Protein AF-A0A8J3VYI3-F1 (afdb_monomer_lite)

Organism: NCBI:txid795644

Structure (mmCIF, N/CA/C/O backbone):
data_AF-A0A8J3VYI3-F1
#
_entry.id   AF-A0A8J3VYI3-F1
#
loop_
_atom_site.group_PDB
_atom_site.id
_atom_site.type_symbol
_atom_site.label_atom_id
_atom_site.label_alt_id
_atom_site.label_comp_id
_atom_site.label_asym_id
_atom_site.label_entity_id
_atom_site.label_seq_id
_atom_site.pdbx_PDB_ins_code
_atom_site.Cartn_x
_atom_site.Cartn_y
_atom_site.Cartn_z
_atom_site.occupancy
_atom_site.B_iso_or_equiv
_atom_site.auth_seq_id
_atom_site.auth_comp_id
_atom_site.auth_asym_id
_atom_site.auth_atom_id
_atom_site.pdbx_PDB_model_num
ATOM 1 N N . MET A 1 1 ? 14.417 -2.005 0.233 1.00 63.94 1 MET A N 1
ATOM 2 C CA . MET A 1 1 ? 13.240 -2.747 0.741 1.00 63.94 1 MET A CA 1
ATOM 3 C C . MET A 1 1 ? 12.642 -3.539 -0.411 1.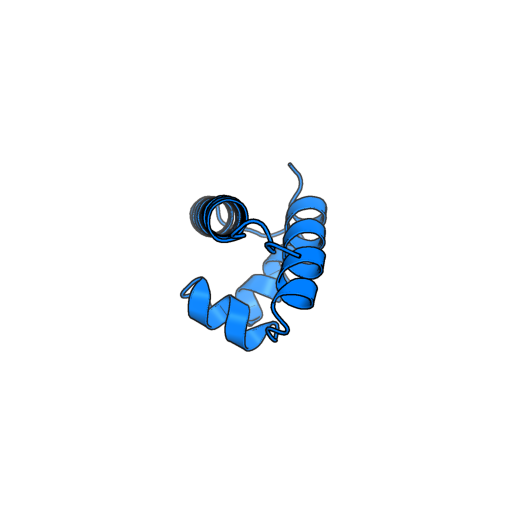00 63.94 1 MET A C 1
ATOM 5 O O . MET A 1 1 ? 12.372 -2.937 -1.442 1.00 63.94 1 MET A O 1
ATOM 9 N N . THR A 1 2 ? 12.536 -4.864 -0.288 1.00 82.81 2 THR A N 1
ATOM 10 C CA . THR A 1 2 ? 12.007 -5.738 -1.352 1.00 82.81 2 THR A CA 1
ATOM 11 C C . THR A 1 2 ? 10.478 -5.623 -1.458 1.00 82.81 2 THR A C 1
ATOM 13 O O . THR A 1 2 ? 9.841 -5.260 -0.464 1.00 82.81 2 THR A O 1
ATOM 16 N N . PRO A 1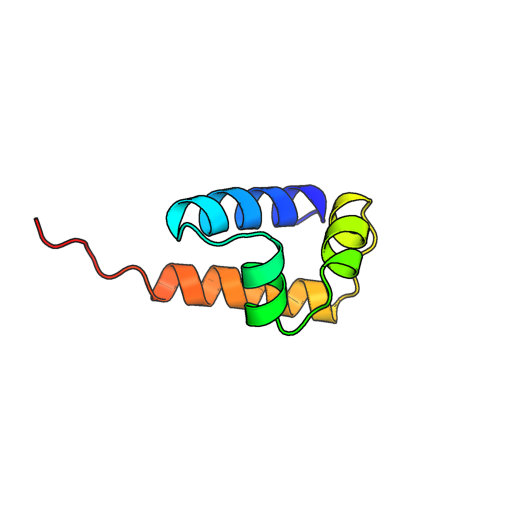 3 ? 9.867 -5.963 -2.612 1.00 80.56 3 PRO A N 1
ATOM 17 C CA . PRO A 1 3 ? 8.409 -5.922 -2.795 1.00 80.56 3 PRO A CA 1
ATOM 18 C C . PRO A 1 3 ? 7.661 -6.763 -1.753 1.00 80.56 3 PRO A C 1
ATOM 20 O O . PRO A 1 3 ? 6.659 -6.332 -1.197 1.00 80.56 3 PRO A O 1
ATOM 23 N N . GLN A 1 4 ? 8.217 -7.925 -1.404 1.00 83.38 4 GLN A N 1
ATOM 24 C CA . GLN A 1 4 ? 7.659 -8.831 -0.397 1.00 83.38 4 GLN A CA 1
ATOM 25 C C . GLN A 1 4 ? 7.671 -8.216 1.010 1.00 83.38 4 GLN A C 1
ATOM 27 O O . GLN A 1 4 ? 6.684 -8.309 1.734 1.00 83.38 4 GLN A O 1
ATOM 32 N N . ARG A 1 5 ? 8.762 -7.534 1.399 1.00 85.88 5 ARG A N 1
ATOM 33 C CA . ARG A 1 5 ? 8.825 -6.832 2.694 1.00 85.88 5 ARG A CA 1
ATOM 34 C C . ARG A 1 5 ? 7.859 -5.651 2.752 1.00 85.88 5 ARG A C 1
ATOM 36 O O . ARG A 1 5 ? 7.254 -5.431 3.796 1.00 85.88 5 ARG A O 1
ATOM 43 N N . LEU A 1 6 ? 7.690 -4.930 1.643 1.00 84.31 6 LEU A N 1
ATOM 44 C CA . LEU A 1 6 ? 6.698 -3.858 1.524 1.00 84.31 6 LEU A CA 1
ATOM 45 C C . LEU A 1 6 ? 5.276 -4.383 1.667 1.00 84.31 6 LEU A C 1
ATOM 47 O O . LEU A 1 6 ? 4.513 -3.858 2.472 1.00 84.31 6 LEU A O 1
ATOM 51 N N . HIS A 1 7 ? 4.962 -5.471 0.972 1.00 84.94 7 HIS A N 1
ATOM 52 C CA . HIS A 1 7 ? 3.669 -6.126 1.071 1.00 84.94 7 HIS A CA 1
ATOM 53 C C . HIS A 1 7 ? 3.377 -6.625 2.496 1.00 84.94 7 HIS A C 1
ATOM 55 O O . HIS A 1 7 ? 2.270 -6.436 2.994 1.00 84.94 7 HIS A O 1
ATOM 61 N N . SER A 1 8 ? 4.353 -7.218 3.192 1.00 87.31 8 SER A N 1
ATOM 62 C CA . SER A 1 8 ? 4.168 -7.643 4.589 1.00 87.31 8 SER A CA 1
ATOM 63 C C . SER A 1 8 ? 3.938 -6.472 5.546 1.00 87.31 8 SER A C 1
ATOM 65 O O . SER A 1 8 ? 3.060 -6.569 6.401 1.00 87.31 8 SER A O 1
ATOM 67 N N . ALA A 1 9 ? 4.673 -5.365 5.390 1.00 88.31 9 ALA A N 1
ATOM 68 C CA . ALA A 1 9 ? 4.472 -4.160 6.199 1.00 88.31 9 ALA A CA 1
ATOM 69 C C . ALA A 1 9 ? 3.076 -3.554 5.971 1.00 88.31 9 ALA A C 1
ATOM 71 O O . ALA A 1 9 ? 2.358 -3.281 6.932 1.00 88.31 9 ALA A O 1
ATOM 72 N N . LEU A 1 10 ? 2.655 -3.441 4.705 1.00 85.69 10 LEU A N 1
ATOM 73 C CA . LEU A 1 10 ? 1.295 -3.039 4.338 1.00 85.69 10 LEU A CA 1
ATOM 74 C C . LEU A 1 10 ? 0.248 -3.983 4.925 1.00 85.69 10 LEU A C 1
ATOM 76 O O . LEU A 1 10 ? -0.742 -3.517 5.467 1.00 85.69 10 LEU A O 1
ATOM 80 N N . ASN A 1 11 ? 0.458 -5.301 4.870 1.00 87.69 11 ASN A N 1
ATOM 81 C CA . ASN A 1 11 ? -0.510 -6.267 5.386 1.00 87.69 11 ASN A CA 1
ATOM 82 C C . ASN A 1 11 ? -0.698 -6.160 6.904 1.00 87.69 11 ASN A C 1
ATOM 84 O O . ASN A 1 11 ? -1.832 -6.215 7.380 1.00 87.69 11 ASN A O 1
ATOM 88 N N . ALA A 1 12 ? 0.399 -6.012 7.655 1.00 88.69 12 ALA A N 1
ATOM 89 C CA . ALA A 1 12 ? 0.336 -5.801 9.097 1.00 88.69 12 ALA A CA 1
ATOM 90 C C . ALA A 1 12 ? -0.479 -4.543 9.406 1.00 88.69 12 ALA A C 1
ATOM 92 O O . ALA A 1 12 ? -1.423 -4.591 10.189 1.00 88.69 12 ALA A O 1
ATOM 93 N N . ARG A 1 13 ? -0.188 -3.450 8.697 1.00 86.50 13 ARG A N 1
ATOM 94 C CA . ARG A 1 13 ? -0.818 -2.166 8.965 1.00 86.50 13 ARG A CA 1
ATOM 95 C C . ARG A 1 13 ? -2.276 -2.078 8.532 1.00 86.50 13 ARG A C 1
ATOM 97 O O . ARG A 1 13 ? -3.135 -1.627 9.282 1.00 86.50 13 ARG A O 1
ATOM 104 N N . ARG A 1 14 ? -2.573 -2.612 7.350 1.00 88.25 14 ARG A N 1
ATOM 105 C CA . ARG A 1 14 ? -3.931 -2.807 6.842 1.00 88.25 14 ARG A CA 1
ATOM 106 C C . ARG A 1 14 ? -4.792 -3.564 7.857 1.00 88.25 14 ARG A C 1
ATOM 108 O O . ARG A 1 14 ? -5.941 -3.186 8.062 1.00 88.25 14 ARG A O 1
ATOM 115 N N . ARG A 1 15 ? -4.247 -4.614 8.494 1.00 86.19 15 ARG A N 1
ATOM 116 C CA . ARG A 1 15 ? -4.946 -5.368 9.550 1.00 86.19 15 ARG A CA 1
ATOM 117 C C . ARG A 1 15 ? -5.233 -4.519 10.782 1.00 86.19 15 ARG A C 1
ATOM 119 O O . ARG A 1 15 ? -6.337 -4.621 11.299 1.00 86.19 15 ARG A O 1
ATOM 126 N N . GLU A 1 16 ? -4.293 -3.686 11.220 1.00 85.06 16 GLU A N 1
ATOM 127 C CA . GLU A 1 16 ? -4.520 -2.781 12.357 1.00 85.06 16 GLU A CA 1
ATOM 128 C C . GLU A 1 16 ? -5.630 -1.760 12.083 1.00 85.06 16 GLU A C 1
ATOM 130 O O . GLU A 1 16 ? -6.415 -1.458 12.977 1.00 85.06 16 GLU A O 1
ATOM 135 N N . ARG A 1 17 ? -5.750 -1.285 10.838 1.00 82.06 17 ARG A N 1
ATOM 136 C CA . ARG A 1 17 ? -6.857 -0.414 10.411 1.00 82.06 17 ARG A CA 1
ATOM 137 C C . ARG A 1 17 ? -8.157 -1.150 10.074 1.00 82.06 17 ARG A C 1
ATOM 139 O O . ARG A 1 17 ? -9.150 -0.501 9.768 1.00 82.06 17 ARG A O 1
ATOM 146 N N . GLY A 1 18 ? -8.166 -2.484 10.065 1.00 86.81 18 GLY A N 1
ATOM 147 C CA . GLY A 1 18 ? -9.327 -3.271 9.631 1.00 86.81 18 GLY A CA 1
ATOM 148 C C . GLY A 1 18 ? -9.682 -3.113 8.145 1.00 86.81 18 GLY A C 1
ATOM 149 O O . GLY A 1 18 ? -10.785 -3.469 7.738 1.00 86.81 18 GLY A O 1
ATOM 150 N N . LEU A 1 19 ? -8.766 -2.599 7.317 1.00 85.88 19 LEU A N 1
ATOM 151 C CA . LEU A 1 19 ? -8.998 -2.386 5.887 1.00 85.88 19 LEU A CA 1
ATOM 152 C C . LEU A 1 19 ? -8.926 -3.706 5.114 1.00 85.88 19 LEU A C 1
ATOM 154 O O . LEU A 1 19 ? -8.178 -4.616 5.470 1.00 85.88 19 LEU A O 1
ATOM 158 N N . THR A 1 20 ? -9.654 -3.826 4.008 1.00 88.56 20 THR A N 1
ATOM 159 C CA . THR A 1 20 ? -9.468 -4.919 3.038 1.00 88.56 20 THR A CA 1
ATOM 160 C C . THR A 1 20 ? -8.360 -4.566 2.045 1.00 88.56 20 THR A C 1
ATOM 162 O O . THR A 1 20 ? -7.911 -3.423 1.978 1.00 88.56 20 THR A O 1
ATOM 165 N N . TRP A 1 21 ? -7.859 -5.547 1.288 1.00 85.12 21 TRP A N 1
ATOM 166 C CA . TRP A 1 21 ? -6.880 -5.263 0.229 1.00 85.12 21 TRP A CA 1
ATOM 167 C C . TRP A 1 21 ? -7.449 -4.342 -0.849 1.00 85.12 21 TRP A C 1
ATOM 169 O O . TRP A 1 21 ? -6.717 -3.518 -1.378 1.00 85.12 21 TRP A O 1
ATOM 179 N N . ASP A 1 22 ? -8.746 -4.459 -1.119 1.00 85.56 22 ASP A N 1
ATOM 180 C CA . ASP A 1 22 ? -9.464 -3.589 -2.044 1.00 85.56 22 ASP A CA 1
ATOM 181 C C . ASP A 1 22 ? -9.580 -2.157 -1.503 1.00 85.56 22 ASP A C 1
ATOM 183 O O . ASP A 1 22 ? -9.212 -1.211 -2.190 1.00 85.56 22 ASP A O 1
ATOM 187 N N . GLY A 1 23 ? -9.936 -1.999 -0.221 1.00 87.25 23 GLY A N 1
ATOM 188 C CA . GLY A 1 23 ? -9.945 -0.690 0.437 1.00 87.25 23 GLY A CA 1
ATOM 189 C C . GLY A 1 23 ? -8.563 -0.036 0.460 1.00 87.25 23 GLY A C 1
ATOM 190 O O . GLY A 1 23 ? -8.430 1.137 0.142 1.00 87.25 23 GLY A O 1
ATOM 191 N N . LEU A 1 24 ? -7.506 -0.803 0.742 1.00 86.38 24 LEU A N 1
ATOM 192 C CA . LEU A 1 24 ? -6.133 -0.302 0.647 1.00 86.38 24 LEU A CA 1
ATOM 193 C C . LEU A 1 24 ? -5.761 0.096 -0.790 1.00 86.38 24 LEU A C 1
ATOM 195 O O . LEU A 1 24 ? -5.056 1.080 -0.990 1.00 86.38 24 LEU A O 1
ATOM 199 N N . ALA A 1 25 ? -6.207 -0.663 -1.792 1.00 88.44 25 ALA A N 1
ATOM 200 C CA . ALA A 1 25 ? -5.983 -0.328 -3.194 1.00 88.44 25 ALA A CA 1
ATOM 201 C C . ALA A 1 25 ? -6.681 0.992 -3.559 1.00 88.44 25 ALA A C 1
ATOM 203 O O . ALA A 1 25 ? -6.058 1.847 -4.185 1.00 88.44 25 ALA A O 1
ATOM 204 N N . ALA A 1 26 ? -7.916 1.189 -3.091 1.00 86.81 26 ALA A N 1
ATOM 205 C CA . ALA A 1 26 ? -8.664 2.431 -3.252 1.00 86.81 26 ALA A CA 1
ATOM 206 C C . ALA A 1 26 ? -7.958 3.624 -2.584 1.00 86.81 26 ALA A C 1
ATOM 208 O O . ALA A 1 26 ? -7.774 4.652 -3.230 1.00 86.81 26 ALA A O 1
ATOM 209 N N . GLU A 1 27 ? -7.468 3.461 -1.351 1.00 86.44 27 GLU A N 1
ATOM 210 C CA . GLU A 1 27 ? -6.698 4.486 -0.622 1.00 86.44 27 GLU A CA 1
ATOM 211 C C . GLU A 1 27 ? -5.388 4.848 -1.337 1.00 86.44 27 GLU A C 1
ATOM 213 O O . GLU A 1 27 ? -4.980 6.005 -1.399 1.00 86.44 27 GLU A O 1
ATOM 218 N N . LEU A 1 28 ? -4.720 3.849 -1.916 1.00 84.06 28 LEU A N 1
ATOM 219 C CA . LEU A 1 28 ? -3.509 4.037 -2.713 1.00 84.06 28 LEU A CA 1
ATOM 220 C C . LEU A 1 28 ? -3.802 4.570 -4.127 1.00 84.06 28 LEU A C 1
ATOM 222 O O . LEU A 1 28 ? -2.859 4.923 -4.842 1.00 84.06 28 LEU A O 1
ATOM 226 N N . GLY A 1 29 ? -5.069 4.602 -4.551 1.00 85.06 29 GLY A N 1
ATOM 227 C CA . GLY A 1 29 ? -5.485 4.961 -5.907 1.00 85.06 29 GLY A CA 1
ATOM 228 C C . GLY A 1 29 ? -5.001 3.975 -6.976 1.00 85.06 29 GLY A C 1
ATOM 229 O O . GLY A 1 29 ? -4.714 4.377 -8.102 1.00 85.06 29 GLY A O 1
ATOM 230 N N . ILE A 1 30 ? -4.848 2.695 -6.627 1.00 84.12 30 ILE A N 1
ATOM 231 C CA . ILE A 1 30 ? -4.375 1.634 -7.526 1.00 84.12 30 ILE A CA 1
ATOM 232 C C . ILE A 1 30 ? -5.397 0.504 -7.645 1.00 84.12 30 ILE A C 1
ATOM 234 O O . ILE A 1 30 ? -6.230 0.292 -6.772 1.00 84.12 30 ILE A O 1
ATOM 238 N N . CYS A 1 31 ? -5.305 -0.285 -8.714 1.00 82.44 31 CYS A N 1
ATOM 239 C CA . CYS A 1 31 ? -6.139 -1.474 -8.869 1.00 82.44 31 CYS A CA 1
ATOM 240 C C . CYS A 1 31 ? -5.612 -2.645 -8.024 1.00 82.44 31 CYS A C 1
ATOM 242 O O . CYS A 1 3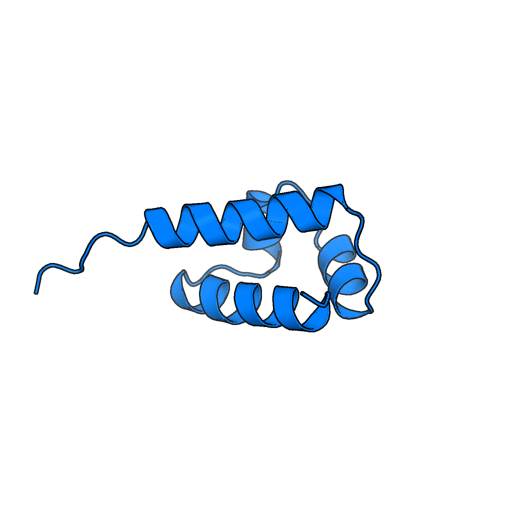1 ? -4.401 -2.868 -7.946 1.00 82.44 31 CYS A O 1
ATOM 244 N N . ALA A 1 32 ? -6.512 -3.478 -7.493 1.00 78.56 32 ALA A N 1
ATOM 245 C CA . ALA A 1 32 ? -6.156 -4.670 -6.715 1.00 78.56 32 ALA A CA 1
ATOM 246 C C . ALA A 1 32 ? -5.243 -5.661 -7.474 1.00 78.56 32 ALA A C 1
ATOM 248 O O . ALA A 1 32 ? -4.392 -6.312 -6.870 1.00 78.56 32 ALA A O 1
ATOM 249 N N . GLY A 1 33 ? -5.334 -5.729 -8.809 1.00 81.19 33 GLY A N 1
ATOM 250 C CA . GLY A 1 33 ? -4.417 -6.534 -9.631 1.00 81.19 33 GLY A CA 1
ATOM 251 C C . GLY A 1 33 ? -2.949 -6.096 -9.523 1.00 81.19 33 GLY A C 1
ATOM 252 O O . GLY A 1 33 ? -2.043 -6.926 -9.589 1.00 81.19 33 GLY A O 1
ATOM 253 N N . LEU A 1 34 ? -2.701 -4.806 -9.269 1.00 77.81 34 LEU A N 1
ATOM 254 C CA . LEU A 1 34 ? -1.358 -4.267 -9.061 1.00 77.81 34 LEU A CA 1
ATOM 255 C C . LEU A 1 34 ? -0.773 -4.697 -7.704 1.00 77.81 34 LEU A C 1
ATOM 257 O O . LEU A 1 34 ? 0.443 -4.838 -7.575 1.00 77.81 34 LEU A O 1
ATOM 261 N N . LEU A 1 35 ? -1.623 -4.977 -6.709 1.00 79.19 35 LEU A N 1
ATOM 262 C CA . LEU A 1 35 ? -1.195 -5.580 -5.443 1.00 79.19 35 LEU A CA 1
ATOM 263 C C . LEU A 1 35 ? -0.770 -7.047 -5.630 1.00 79.19 35 LEU A C 1
ATOM 265 O O . LEU A 1 35 ? 0.231 -7.462 -5.044 1.00 79.19 35 LEU A O 1
ATOM 269 N N . ASP A 1 36 ? -1.450 -7.827 -6.483 1.00 81.94 36 ASP A N 1
ATOM 270 C CA . ASP A 1 36 ? -0.994 -9.194 -6.800 1.00 81.94 36 ASP A CA 1
ATOM 271 C C . ASP A 1 36 ? 0.319 -9.178 -7.601 1.00 81.94 36 ASP A C 1
ATOM 273 O O . ASP A 1 36 ? 1.226 -9.963 -7.317 1.00 81.94 36 ASP A O 1
ATOM 277 N N . ALA A 1 37 ? 0.484 -8.228 -8.529 1.00 81.38 37 ALA A N 1
ATOM 278 C CA . ALA A 1 37 ? 1.761 -7.999 -9.210 1.00 81.38 37 ALA A CA 1
ATOM 279 C C . ALA A 1 37 ? 2.883 -7.644 -8.214 1.00 81.38 37 ALA A C 1
ATOM 281 O O . ALA A 1 37 ? 3.971 -8.226 -8.271 1.00 81.38 37 ALA A O 1
ATOM 282 N N . MET A 1 38 ? 2.595 -6.785 -7.228 1.00 80.38 38 MET A N 1
ATOM 283 C CA . MET A 1 38 ? 3.528 -6.444 -6.151 1.00 80.38 38 MET A CA 1
ATOM 284 C C . MET A 1 38 ? 3.941 -7.678 -5.338 1.00 80.38 38 MET A C 1
ATOM 286 O O . MET A 1 38 ? 5.127 -7.849 -5.044 1.00 80.38 38 MET A O 1
ATOM 290 N N . ARG A 1 39 ? 2.991 -8.569 -5.021 1.00 78.81 39 ARG A N 1
ATOM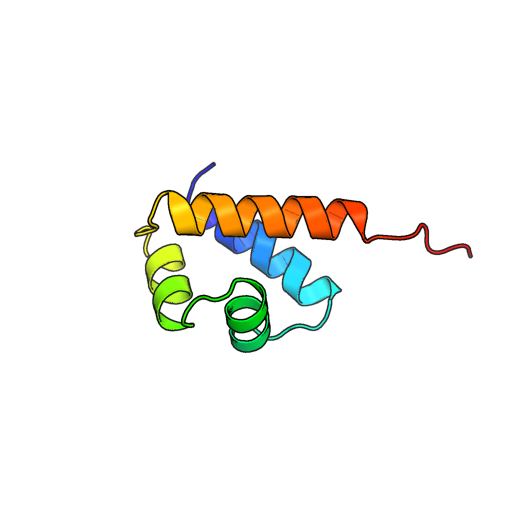 291 C CA . ARG A 1 39 ? 3.257 -9.847 -4.339 1.00 78.81 39 ARG A CA 1
ATOM 292 C C . ARG A 1 39 ? 4.176 -10.755 -5.159 1.00 78.81 39 ARG A C 1
ATOM 294 O O . ARG A 1 39 ? 5.047 -11.407 -4.588 1.00 78.81 39 ARG A O 1
ATOM 301 N N . ARG A 1 40 ? 4.024 -10.763 -6.487 1.00 81.69 40 ARG A N 1
ATOM 302 C CA . ARG A 1 40 ? 4.887 -11.500 -7.433 1.00 81.69 40 ARG A CA 1
ATOM 303 C C . ARG A 1 40 ? 6.264 -10.861 -7.639 1.00 81.69 40 ARG A C 1
ATOM 305 O O . ARG A 1 40 ? 7.126 -11.478 -8.252 1.00 81.69 40 ARG A O 1
ATOM 312 N N . GLY A 1 41 ? 6.488 -9.657 -7.111 1.00 79.56 41 GLY A N 1
ATOM 313 C CA . GLY A 1 41 ? 7.755 -8.933 -7.217 1.00 79.56 41 GLY A CA 1
ATOM 314 C C . GLY A 1 41 ? 7.802 -7.885 -8.330 1.00 79.56 41 GLY A C 1
ATOM 315 O O . GLY A 1 41 ? 8.836 -7.244 -8.500 1.00 79.56 41 GLY A O 1
ATOM 316 N N . VAL A 1 42 ? 6.698 -7.671 -9.050 1.00 76.81 42 VAL A N 1
ATOM 317 C CA . VAL A 1 42 ? 6.581 -6.664 -10.111 1.00 76.81 42 VAL A CA 1
ATOM 318 C C . VAL A 1 42 ? 5.874 -5.438 -9.544 1.00 76.81 42 VAL A C 1
ATOM 320 O O . VAL A 1 42 ? 4.660 -5.428 -9.358 1.00 76.81 42 VAL A O 1
ATOM 323 N N . ILE A 1 43 ? 6.646 -4.399 -9.232 1.00 81.62 43 ILE A N 1
ATOM 324 C CA . ILE A 1 43 ? 6.127 -3.131 -8.714 1.00 81.62 43 ILE A CA 1
ATOM 325 C C . ILE A 1 43 ? 6.783 -1.962 -9.447 1.00 81.62 43 ILE A C 1
ATOM 327 O O . ILE A 1 43 ? 8.009 -1.851 -9.487 1.00 81.62 43 ILE A O 1
ATOM 331 N N . SER A 1 44 ? 5.965 -1.069 -10.003 1.00 83.88 44 SER A N 1
ATOM 332 C CA . SER A 1 44 ? 6.452 0.189 -10.569 1.00 83.88 44 SER A CA 1
ATOM 333 C C . SER A 1 44 ? 7.002 1.091 -9.465 1.00 83.88 44 SER A C 1
ATOM 335 O O . SER A 1 44 ? 6.473 1.122 -8.351 1.00 83.88 44 SER A O 1
ATOM 337 N N . GLY A 1 45 ? 8.047 1.866 -9.770 1.00 82.69 45 GLY A N 1
ATOM 338 C CA . GLY A 1 45 ? 8.658 2.793 -8.808 1.00 82.69 45 GLY A CA 1
ATOM 339 C C . GLY A 1 45 ? 7.645 3.758 -8.180 1.00 82.69 45 GLY A C 1
ATOM 340 O O . GLY A 1 45 ? 7.698 4.008 -6.979 1.00 82.69 45 GLY A O 1
ATOM 341 N N . GLU A 1 46 ? 6.662 4.205 -8.960 1.00 84.50 46 GLU A N 1
ATOM 342 C CA . GLU A 1 46 ? 5.575 5.067 -8.490 1.00 84.50 46 GLU A CA 1
ATOM 343 C C . GLU A 1 46 ? 4.652 4.366 -7.479 1.00 84.50 46 GLU A C 1
ATOM 345 O O . GLU A 1 46 ? 4.385 4.895 -6.402 1.00 84.50 46 GLU A O 1
ATOM 350 N N . THR A 1 47 ? 4.217 3.137 -7.767 1.00 83.19 47 THR A N 1
ATOM 351 C CA . THR A 1 47 ? 3.417 2.325 -6.836 1.00 83.19 47 THR A CA 1
ATOM 352 C C . THR A 1 47 ? 4.181 2.057 -5.548 1.00 83.19 47 THR A C 1
ATOM 354 O O . THR A 1 47 ? 3.611 2.106 -4.460 1.00 83.19 47 THR A O 1
ATOM 357 N N . ARG A 1 48 ? 5.491 1.813 -5.659 1.00 86.44 48 ARG A N 1
ATOM 358 C CA . ARG A 1 48 ? 6.373 1.651 -4.504 1.00 86.44 48 ARG A CA 1
ATOM 359 C C . ARG A 1 48 ? 6.423 2.921 -3.658 1.00 86.44 48 ARG A C 1
ATOM 361 O O . ARG A 1 48 ? 6.346 2.818 -2.439 1.00 86.44 48 ARG A O 1
ATOM 368 N N . ALA A 1 49 ? 6.548 4.086 -4.289 1.00 88.19 49 ALA A N 1
ATOM 369 C CA . ALA A 1 49 ? 6.568 5.370 -3.599 1.00 88.19 49 ALA A CA 1
ATOM 370 C C . ALA A 1 49 ? 5.232 5.653 -2.895 1.00 88.19 49 ALA A C 1
ATOM 372 O O . ALA A 1 49 ? 5.243 5.985 -1.716 1.00 88.19 49 ALA A O 1
ATOM 373 N N . ARG A 1 50 ? 4.090 5.424 -3.560 1.00 87.81 50 ARG A N 1
ATOM 374 C CA . ARG A 1 50 ? 2.754 5.568 -2.948 1.00 87.81 50 ARG A CA 1
ATOM 375 C C . ARG A 1 50 ? 2.551 4.638 -1.754 1.00 87.81 50 ARG A C 1
ATOM 377 O O . ARG A 1 50 ? 2.101 5.078 -0.706 1.00 87.81 50 ARG A O 1
ATOM 384 N N . ALA A 1 51 ? 2.934 3.370 -1.892 1.00 86.12 51 ALA A N 1
ATOM 385 C CA . ALA A 1 51 ? 2.872 2.386 -0.814 1.00 86.12 51 ALA A CA 1
ATOM 386 C C . ALA A 1 51 ? 3.716 2.786 0.409 1.00 86.12 51 ALA A C 1
ATOM 388 O O . ALA A 1 51 ? 3.293 2.584 1.545 1.00 86.12 51 ALA A O 1
ATOM 389 N N . LEU A 1 52 ? 4.908 3.347 0.181 1.00 87.75 52 LEU A N 1
ATOM 390 C CA . LEU A 1 52 ? 5.761 3.864 1.252 1.00 87.75 52 LEU A CA 1
ATOM 391 C C . LEU A 1 52 ? 5.164 5.123 1.888 1.00 87.75 52 LEU A C 1
ATOM 393 O O . LEU A 1 52 ? 5.047 5.167 3.106 1.00 87.75 52 LEU A O 1
ATOM 397 N N . ALA A 1 53 ? 4.711 6.081 1.079 1.00 88.62 53 ALA A N 1
ATOM 398 C CA . ALA A 1 53 ? 4.075 7.302 1.564 1.00 88.62 53 ALA A CA 1
ATOM 399 C C . ALA A 1 53 ? 2.830 6.999 2.410 1.00 88.62 53 ALA A C 1
ATOM 401 O O . ALA A 1 53 ? 2.650 7.600 3.461 1.00 88.62 53 ALA A O 1
ATOM 402 N N . TRP A 1 54 ? 2.016 6.018 2.008 1.00 88.19 54 TRP A N 1
ATOM 403 C CA . TRP A 1 54 ? 0.870 5.559 2.796 1.00 88.19 54 TRP A CA 1
ATOM 404 C C . TRP A 1 54 ? 1.298 4.969 4.146 1.00 88.19 54 TRP A C 1
ATOM 406 O O . TRP A 1 54 ? 0.696 5.277 5.167 1.00 88.19 54 TRP A O 1
ATOM 416 N N . LEU A 1 55 ? 2.371 4.168 4.192 1.00 87.50 55 LEU A N 1
ATOM 417 C CA . LEU A 1 55 ? 2.907 3.641 5.457 1.00 87.50 55 LEU A CA 1
ATOM 418 C C . LEU A 1 55 ? 3.442 4.750 6.378 1.00 87.50 55 LEU A C 1
ATOM 420 O O . LEU A 1 55 ? 3.343 4.636 7.601 1.00 87.50 55 LEU A O 1
ATOM 424 N N . GLU A 1 56 ? 4.036 5.798 5.809 1.00 87.56 56 GLU A N 1
ATOM 425 C CA . GLU A 1 56 ? 4.528 6.959 6.555 1.00 87.56 56 GLU A CA 1
ATOM 426 C C . GLU A 1 56 ? 3.385 7.842 7.068 1.00 87.56 56 GLU A C 1
ATOM 428 O O . GLU A 1 56 ? 3.411 8.249 8.232 1.00 87.56 56 GLU A O 1
ATOM 433 N N . ASP A 1 57 ? 2.369 8.089 6.238 1.00 85.12 57 ASP A N 1
ATOM 434 C CA . ASP A 1 57 ? 1.150 8.798 6.632 1.00 85.12 57 ASP A CA 1
ATOM 435 C C . ASP A 1 57 ? 0.427 8.049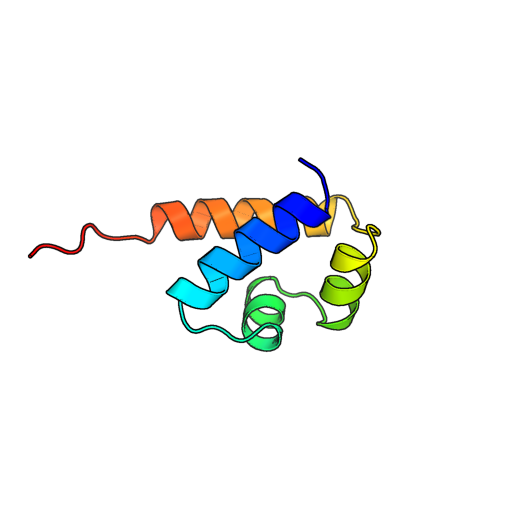 7.752 1.00 85.12 57 ASP A C 1
ATOM 437 O O . ASP A 1 57 ? 0.105 8.619 8.791 1.00 85.12 57 ASP A O 1
ATOM 441 N N . ASP A 1 58 ? 0.292 6.732 7.616 1.00 79.62 58 ASP A N 1
ATOM 442 C CA . ASP A 1 58 ? -0.344 5.908 8.630 1.00 79.62 58 ASP A CA 1
ATOM 443 C C . ASP A 1 58 ? 0.431 5.930 9.961 1.00 79.62 58 ASP A C 1
ATOM 445 O O . ASP A 1 58 ? -0.165 6.051 11.034 1.00 79.62 58 ASP A O 1
ATOM 449 N N . ARG A 1 59 ? 1.772 5.892 9.922 1.00 76.06 59 ARG A N 1
ATOM 450 C CA . ARG A 1 59 ? 2.605 6.086 11.126 1.00 76.06 59 ARG A CA 1
ATOM 451 C C . ARG A 1 59 ? 2.370 7.442 11.787 1.00 76.06 59 ARG A C 1
ATOM 453 O O . ARG A 1 59 ? 2.465 7.522 13.007 1.00 76.06 59 ARG A O 1
ATOM 460 N N . ARG A 1 60 ? 2.089 8.487 11.008 1.00 74.44 60 ARG A N 1
ATOM 461 C CA . ARG A 1 60 ? 1.775 9.829 11.517 1.00 74.44 60 ARG A CA 1
ATOM 462 C C . ARG A 1 60 ? 0.356 9.909 12.089 1.00 74.44 60 ARG A C 1
ATOM 464 O O . ARG A 1 60 ? 0.126 10.673 13.016 1.00 74.44 60 ARG A O 1
ATOM 471 N N . GLN A 1 61 ? -0.569 9.114 11.561 1.00 65.12 61 GLN A N 1
ATOM 472 C CA . GLN A 1 61 ? -1.977 9.092 11.956 1.00 65.12 61 GLN A CA 1
ATOM 473 C C . GLN A 1 61 ? -2.309 8.159 13.130 1.00 65.12 61 GLN A C 1
ATOM 475 O O . GLN A 1 61 ? -3.486 7.978 13.421 1.00 65.12 61 GLN A O 1
ATOM 480 N N . VAL A 1 62 ? -1.335 7.566 13.827 1.00 57.94 62 VAL A N 1
ATOM 481 C CA . VAL A 1 62 ? -1.605 6.970 15.150 1.00 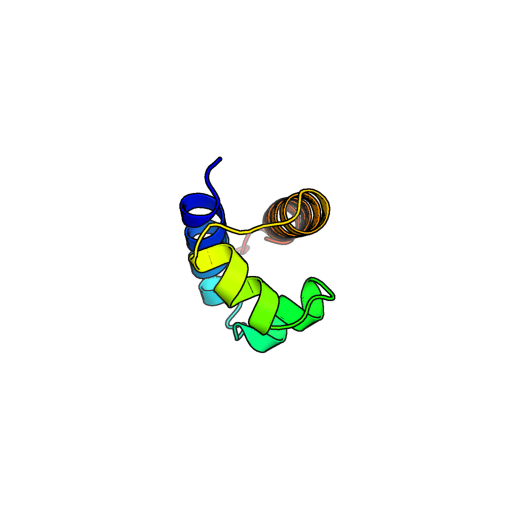57.94 62 VAL A CA 1
ATOM 482 C C . VAL A 1 62 ? -1.616 8.105 16.164 1.00 57.94 62 VAL A C 1
ATOM 484 O O . VAL A 1 62 ? -0.531 8.536 16.561 1.00 57.94 62 VAL A O 1
ATOM 487 N N . PRO A 1 63 ? -2.779 8.613 16.613 1.00 48.78 63 PRO A N 1
ATOM 488 C CA . PRO A 1 63 ? -2.784 9.346 17.865 1.00 48.78 63 PRO A CA 1
ATOM 489 C C . PRO A 1 63 ? -2.298 8.387 18.963 1.00 48.78 63 PRO A C 1
ATOM 491 O O . PRO A 1 63 ? -2.618 7.191 18.896 1.00 48.78 63 PRO A O 1
ATOM 494 N N . PRO A 1 64 ? -1.535 8.856 19.969 1.00 46.03 64 PRO A N 1
ATOM 495 C CA . PRO A 1 64 ? -1.386 8.071 21.186 1.00 46.03 64 PRO A CA 1
ATOM 496 C C . PRO A 1 64 ? -2.805 7.716 21.634 1.00 46.03 64 PRO A C 1
ATOM 498 O O . PRO A 1 64 ? -3.648 8.604 21.772 1.00 46.03 64 PRO A O 1
ATOM 501 N N . ARG A 1 65 ? -3.116 6.420 21.756 1.00 50.78 65 ARG A N 1
ATOM 502 C CA . ARG A 1 65 ? -4.307 6.033 22.507 1.00 50.78 65 ARG A CA 1
ATOM 503 C C . ARG A 1 65 ? -4.026 6.508 23.926 1.00 50.78 65 ARG A C 1
ATOM 505 O O . ARG A 1 65 ? -3.239 5.872 24.617 1.00 50.78 65 ARG A O 1
ATOM 512 N N . GLU A 1 66 ? -4.551 7.676 24.277 1.00 52.69 66 GLU A N 1
ATOM 513 C CA . GLU A 1 66 ? -4.614 8.100 25.666 1.00 52.69 66 GLU A CA 1
ATOM 514 C C . GLU A 1 66 ? -5.544 7.107 26.367 1.00 52.69 66 GLU A C 1
ATOM 516 O O . GLU A 1 66 ? -6.669 6.868 25.918 1.00 52.69 66 GLU A O 1
ATOM 521 N N . GLU A 1 67 ? -4.959 6.425 27.347 1.00 57.41 67 GLU A N 1
ATOM 522 C CA . GLU A 1 67 ? -5.556 5.404 28.209 1.00 57.41 67 GLU A CA 1
ATOM 523 C C . GLU A 1 67 ? -6.355 6.056 29.341 1.00 57.41 67 GLU A C 1
ATOM 525 O O . GLU A 1 67 ? -5.903 7.110 29.849 1.00 57.41 67 GLU A O 1
#

Secondary structure (DSSP, 8-state):
--HHHHHHHHHHHHHHTT--HHHHHHHHT--HHHHHHHHHT---HHHHHHHHHHHHHHHHT------

Sequence (67 aa):
MTPQRLHSALNARRRERGLTWDGLAAELGICAGLLDAMRRGVISGETRARALAWLEDDRRQVPPREE

InterPro domains:
  IPR010982 Lambda repressor-like, DNA-binding domain superfamily [SSF47413] (3-55)

Foldseek 3Di:
DFLQVLLVLCVVLCVVVVHDLCRVCVVLVHHSVQNVCSNVRRHDPSSVVSSVVVSVVSVVPDDPPPD

pLDDT: mean 80.74, std 10.18, range [46.03, 88.69]

Radius of gyration: 12.11 Å; chains: 1; bounding box: 23×21×39 Å